Protein 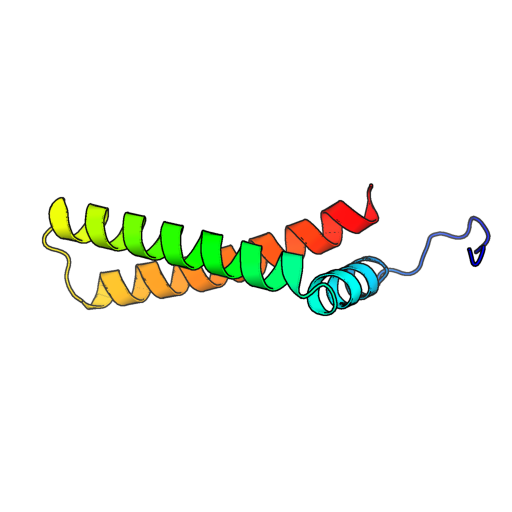AF-A0A635M7N7-F1 (afdb_monomer_lite)

Radius of gyration: 17.72 Å; chains: 1; bounding box: 42×20×47 Å

Foldseek 3Di:
DDDDDPDPPPPCQLVVLLVVCVVPPVNVVVLVVVLVVVLVVVLVVCVVVDVDPPVVNVVSVVVSVVVSVVVSSVSSVVVSVD

Secondary structure (DSSP, 8-state):
-----SS---TTHHHHHHHHHHH-HHHHHHHHHHHHHHHHHHHHHHHHH----HHHHHHHHHHHHHHHHHHHHHHHHHHHH-

Organism: Salmonella enteritidis (NCBI:txid149539)

Structure (mmCIF, N/CA/C/O backbone):
data_AF-A0A635M7N7-F1
#
_entry.id   AF-A0A635M7N7-F1
#
loop_
_atom_site.group_PDB
_atom_site.id
_atom_site.type_symbol
_atom_site.label_atom_id
_atom_site.label_alt_id
_atom_site.label_comp_id
_atom_site.label_asym_id
_atom_site.label_entity_id
_atom_site.label_seq_id
_atom_site.pdbx_PDB_ins_code
_atom_site.Cartn_x
_atom_site.Cartn_y
_atom_site.Cartn_z
_atom_site.occupancy
_atom_site.B_iso_or_equiv
_atom_site.auth_seq_id
_atom_site.auth_comp_id
_atom_site.auth_asym_id
_atom_site.auth_atom_id
_atom_site.pdbx_PDB_model_num
ATOM 1 N N . MET A 1 1 ? 15.869 -5.224 -24.869 1.00 45.97 1 MET A N 1
ATOM 2 C CA . MET A 1 1 ? 17.187 -4.837 -24.324 1.00 45.97 1 MET A CA 1
ATOM 3 C C . MET A 1 1 ? 17.646 -3.583 -25.049 1.00 45.97 1 MET A C 1
ATOM 5 O O . MET A 1 1 ? 18.122 -3.689 -26.168 1.00 45.97 1 MET A O 1
ATOM 9 N N . HIS A 1 2 ? 17.415 -2.406 -24.467 1.00 40.94 2 HIS A N 1
ATOM 10 C CA . HIS A 1 2 ? 17.991 -1.156 -24.963 1.00 40.94 2 HIS A CA 1
ATOM 11 C C . HIS A 1 2 ? 19.051 -0.710 -23.960 1.00 40.94 2 HIS A C 1
ATOM 13 O O . HIS A 1 2 ? 18.753 -0.417 -22.807 1.00 40.94 2 HIS A O 1
ATOM 19 N N . SER A 1 3 ? 20.297 -0.748 -24.413 1.00 58.50 3 SER A N 1
ATOM 20 C CA . SER A 1 3 ? 21.475 -0.228 -23.737 1.00 58.50 3 SER A CA 1
ATOM 21 C C . SER A 1 3 ? 21.367 1.278 -23.519 1.00 58.50 3 SER A C 1
ATOM 23 O O . SER A 1 3 ? 21.048 2.016 -24.453 1.00 58.50 3 SER A O 1
ATOM 25 N N . SER A 1 4 ? 21.750 1.756 -22.340 1.00 48.22 4 SER A N 1
ATOM 26 C CA . SER A 1 4 ? 22.263 3.114 -22.193 1.00 48.22 4 SER A CA 1
ATOM 27 C C . SER A 1 4 ? 23.545 3.088 -21.373 1.00 48.22 4 SER A C 1
ATOM 29 O O . SER A 1 4 ? 23.598 2.592 -20.249 1.00 48.22 4 SER A O 1
ATOM 31 N N . PHE A 1 5 ? 24.584 3.552 -22.062 1.00 56.28 5 PHE A N 1
ATOM 32 C CA . PHE A 1 5 ? 25.894 3.992 -21.608 1.00 56.28 5 PHE A CA 1
ATOM 33 C C . PHE A 1 5 ? 25.952 4.412 -20.136 1.00 56.28 5 PHE A C 1
ATOM 35 O O . PHE A 1 5 ? 25.046 5.081 -19.649 1.00 56.28 5 PHE A O 1
ATOM 42 N N . GLY A 1 6 ? 27.069 4.082 -19.481 1.00 52.56 6 GLY A N 1
ATOM 43 C CA . GLY A 1 6 ? 27.416 4.424 -18.097 1.00 52.56 6 GLY A CA 1
ATOM 44 C C . GLY A 1 6 ? 27.583 5.922 -17.810 1.00 52.56 6 GLY A C 1
ATOM 45 O O . GLY A 1 6 ? 28.630 6.357 -17.344 1.00 52.56 6 GLY A O 1
ATOM 46 N N . LEU A 1 7 ? 26.540 6.703 -18.071 1.00 51.22 7 LEU A N 1
ATOM 47 C CA . LEU A 1 7 ? 26.288 8.013 -17.485 1.00 51.22 7 LEU A CA 1
ATOM 48 C C . LEU A 1 7 ? 25.460 7.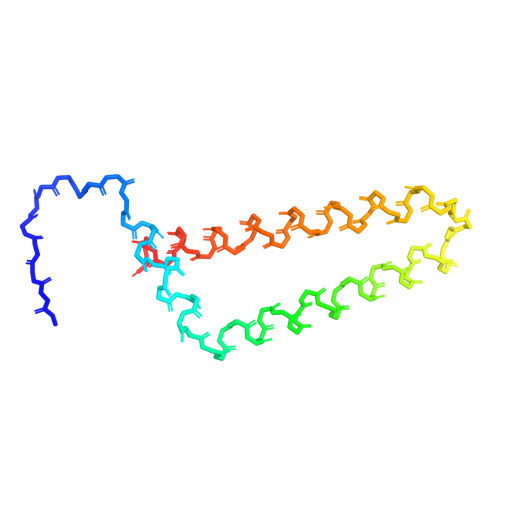812 -16.205 1.00 51.22 7 LEU A C 1
ATOM 50 O O . LEU A 1 7 ? 24.686 6.853 -16.142 1.00 51.22 7 LEU A O 1
ATOM 54 N N . PRO A 1 8 ? 25.581 8.681 -15.183 1.00 52.19 8 PRO A N 1
ATOM 55 C CA . PRO A 1 8 ? 24.670 8.647 -14.047 1.00 52.19 8 PRO A CA 1
ATOM 56 C C . PRO A 1 8 ? 23.241 8.786 -14.579 1.00 52.19 8 PRO A C 1
ATOM 58 O O . PRO A 1 8 ? 22.870 9.807 -15.162 1.00 52.19 8 PRO A O 1
ATOM 61 N N . TYR A 1 9 ? 22.486 7.696 -14.452 1.00 54.94 9 TYR A N 1
ATOM 62 C CA . TYR A 1 9 ? 21.132 7.568 -14.969 1.00 54.94 9 TYR A CA 1
ATOM 63 C C . TYR A 1 9 ? 20.258 8.695 -14.395 1.00 54.94 9 TYR A C 1
ATOM 65 O O . TYR A 1 9 ? 20.341 8.973 -13.195 1.00 54.94 9 TYR A O 1
ATOM 73 N N . PRO A 1 10 ? 19.438 9.371 -15.220 1.00 59.91 10 PRO A N 1
ATOM 74 C CA . PRO A 1 10 ? 18.676 10.530 -14.772 1.00 59.91 10 PRO A CA 1
ATOM 75 C C . PRO A 1 10 ? 17.733 10.138 -13.627 1.00 59.91 10 PRO A C 1
ATOM 77 O O . PRO A 1 10 ? 17.204 9.027 -13.602 1.00 59.91 10 PRO A O 1
ATOM 80 N N . ALA A 1 11 ? 17.519 11.067 -12.690 1.00 57.38 11 ALA A N 1
ATOM 81 C CA . ALA A 1 11 ? 16.832 10.918 -11.399 1.00 57.38 11 ALA A CA 1
ATOM 82 C C . ALA A 1 11 ? 15.326 10.521 -11.445 1.00 57.38 11 ALA A C 1
ATOM 84 O O . ALA A 1 11 ? 14.561 10.856 -10.544 1.00 57.38 11 ALA A O 1
ATOM 85 N N . GLY A 1 12 ? 14.888 9.787 -12.471 1.00 64.75 12 GLY A N 1
ATOM 86 C CA . GLY A 1 12 ? 13.511 9.347 -12.709 1.00 64.75 12 GLY A CA 1
ATOM 87 C C . GLY A 1 12 ? 13.356 7.864 -13.070 1.00 64.75 12 GLY A C 1
ATOM 88 O O . GLY A 1 12 ? 12.267 7.464 -13.464 1.00 64.75 12 GLY A O 1
ATOM 89 N N . HIS A 1 13 ? 14.392 7.021 -12.939 1.00 72.50 13 HIS A N 1
ATOM 90 C CA . HIS A 1 13 ? 14.274 5.590 -13.279 1.00 72.50 13 HIS A CA 1
ATOM 91 C C . HIS A 1 13 ? 13.220 4.852 -12.429 1.00 72.50 13 HIS A C 1
ATOM 93 O O . HIS A 1 13 ? 12.528 3.959 -12.917 1.00 72.50 13 HIS A O 1
ATOM 99 N N . TRP A 1 14 ? 13.042 5.266 -11.170 1.00 77.62 14 TRP A N 1
ATOM 100 C CA . TRP A 1 14 ? 12.030 4.703 -10.265 1.00 77.62 14 TRP A CA 1
ATOM 101 C C . TRP A 1 14 ? 10.602 4.971 -10.743 1.00 77.62 14 TRP A C 1
ATOM 103 O O . TRP A 1 14 ? 9.708 4.177 -10.466 1.00 77.62 14 TRP A O 1
ATOM 113 N N . MET A 1 15 ? 10.396 6.039 -11.517 1.00 81.31 15 MET A N 1
ATOM 114 C CA . MET A 1 15 ? 9.101 6.373 -12.097 1.00 81.31 15 MET A CA 1
ATOM 115 C C . MET A 1 15 ? 8.731 5.409 -13.232 1.00 81.31 15 MET A C 1
ATOM 117 O O . MET A 1 15 ? 7.579 5.004 -13.327 1.00 81.31 15 MET A O 1
ATOM 121 N N . TYR A 1 16 ? 9.699 4.943 -14.030 1.00 82.62 16 TYR A N 1
ATOM 122 C CA . TYR A 1 16 ? 9.450 3.879 -15.013 1.00 82.62 16 TYR A CA 1
ATOM 123 C C . TYR A 1 16 ? 9.133 2.541 -14.341 1.00 82.62 16 T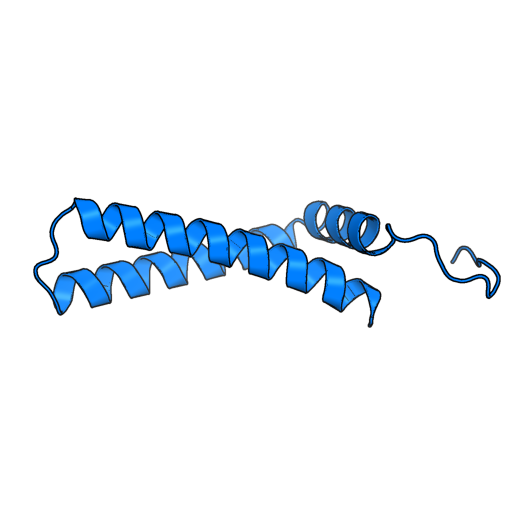YR A C 1
ATOM 125 O O . TYR A 1 16 ? 8.185 1.874 -14.742 1.00 82.62 16 TYR A O 1
ATOM 133 N N . SER A 1 17 ? 9.853 2.176 -13.275 1.00 84.19 17 SER A N 1
ATOM 134 C CA . SER A 1 17 ? 9.519 0.977 -12.489 1.00 84.19 17 SER A CA 1
ATOM 135 C C . SER A 1 17 ? 8.161 1.076 -11.800 1.00 84.19 17 SER A C 1
ATOM 137 O O . SER A 1 17 ? 7.498 0.057 -11.616 1.00 84.19 17 SER A O 1
ATOM 139 N N . LEU A 1 18 ? 7.739 2.287 -11.432 1.00 86.44 18 LEU A N 1
ATOM 140 C CA . LEU A 1 18 ? 6.409 2.549 -10.899 1.00 86.44 18 LEU A CA 1
ATOM 141 C C . LEU A 1 18 ? 5.333 2.282 -11.956 1.00 86.44 18 LEU A C 1
ATOM 143 O O . LEU A 1 18 ? 4.392 1.548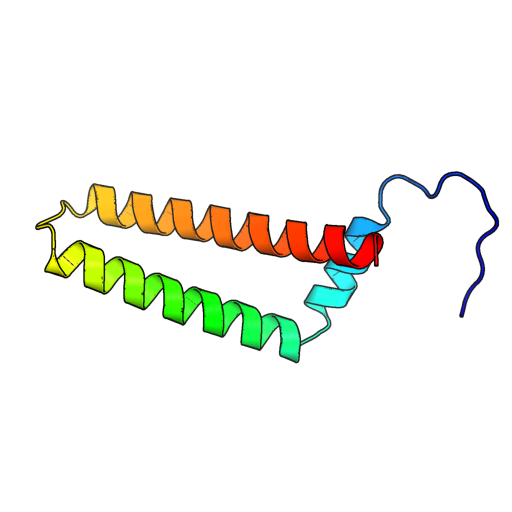 -11.668 1.00 86.44 18 LEU A O 1
ATOM 147 N N . TYR A 1 19 ? 5.498 2.807 -13.174 1.00 86.12 19 TYR A N 1
ATOM 148 C CA . TYR A 1 19 ? 4.590 2.508 -14.285 1.00 86.12 19 TYR A CA 1
ATOM 149 C C . TYR A 1 19 ? 4.569 1.013 -14.625 1.00 86.12 19 TYR A C 1
ATOM 151 O O . TYR A 1 19 ? 3.497 0.435 -14.738 1.00 86.12 19 TYR A O 1
ATOM 159 N N . ASP A 1 20 ? 5.725 0.353 -14.663 1.00 88.25 20 ASP A N 1
ATOM 160 C CA . ASP A 1 20 ? 5.808 -1.084 -14.952 1.00 88.25 20 ASP A CA 1
ATOM 161 C C . ASP A 1 20 ? 5.170 -1.957 -13.849 1.00 88.25 20 ASP A C 1
ATOM 163 O O . ASP A 1 20 ? 4.682 -3.055 -14.105 1.00 88.25 20 ASP A O 1
ATOM 167 N N . LEU A 1 21 ? 5.156 -1.493 -12.593 1.00 89.50 21 LEU A N 1
ATOM 168 C CA . LEU A 1 21 ? 4.398 -2.147 -11.517 1.00 89.50 21 LEU A CA 1
ATOM 169 C C . LEU A 1 21 ? 2.895 -1.884 -11.620 1.00 89.50 21 LEU A C 1
ATOM 171 O O . LEU A 1 21 ? 2.121 -2.782 -11.307 1.00 89.50 21 LEU A O 1
ATOM 175 N N . LEU A 1 22 ? 2.489 -0.686 -12.048 1.00 89.56 22 LEU A N 1
ATOM 176 C CA . LEU A 1 22 ? 1.087 -0.331 -12.294 1.00 89.56 22 LEU A CA 1
ATOM 177 C C . LEU A 1 22 ? 0.492 -1.125 -13.463 1.00 89.56 22 LEU A C 1
ATOM 179 O O . LEU A 1 22 ? -0.640 -1.593 -13.362 1.00 89.56 22 LEU A O 1
ATOM 183 N N . ASP A 1 23 ? 1.261 -1.326 -14.533 1.00 90.69 23 ASP A N 1
ATOM 184 C CA . ASP A 1 23 ? 0.848 -2.126 -15.691 1.00 90.69 23 ASP A CA 1
ATOM 185 C C . ASP A 1 23 ? 0.820 -3.633 -15.382 1.00 90.69 23 ASP A C 1
ATOM 187 O O . ASP A 1 23 ? 0.147 -4.416 -16.061 1.00 90.69 23 ASP A O 1
ATOM 191 N N . ASN A 1 24 ? 1.500 -4.067 -14.317 1.00 92.06 24 ASN A N 1
ATOM 192 C CA . ASN A 1 24 ? 1.452 -5.446 -13.857 1.00 92.06 24 ASN A CA 1
ATOM 193 C C . ASN A 1 24 ? 0.173 -5.715 -13.047 1.00 92.06 24 ASN A C 1
ATOM 195 O O . ASN A 1 24 ? 0.141 -5.624 -11.818 1.00 92.06 24 ASN A O 1
ATOM 199 N N . SER A 1 25 ? -0.885 -6.110 -13.756 1.00 90.94 25 SER A N 1
ATOM 200 C CA . SER A 1 25 ? -2.202 -6.404 -13.176 1.00 90.94 25 SER A CA 1
ATOM 201 C C . SER A 1 25 ? -2.161 -7.428 -12.037 1.00 90.94 25 SER A C 1
ATOM 203 O O . SER A 1 25 ? -2.855 -7.255 -11.036 1.00 90.94 25 SER A O 1
ATOM 205 N N . VAL A 1 26 ? -1.324 -8.464 -12.142 1.00 93.75 26 VAL A N 1
ATOM 206 C CA . VAL A 1 26 ? -1.174 -9.485 -11.094 1.00 93.75 26 VAL A CA 1
ATOM 207 C C . VAL A 1 26 ? -0.580 -8.868 -9.832 1.00 93.75 26 VAL A C 1
ATOM 209 O O . VAL A 1 26 ? -1.128 -9.059 -8.748 1.00 93.75 26 VAL A O 1
ATOM 212 N N . PHE A 1 27 ? 0.499 -8.093 -9.965 1.00 91.81 27 PHE A N 1
ATOM 213 C CA . PHE A 1 27 ? 1.116 -7.405 -8.835 1.00 91.81 27 PHE A CA 1
ATOM 214 C C . PHE A 1 27 ? 0.122 -6.462 -8.158 1.00 91.81 27 PHE A C 1
ATOM 216 O O . PHE A 1 27 ? -0.056 -6.548 -6.946 1.00 91.81 27 PHE A O 1
ATOM 223 N N . VAL A 1 28 ? -0.568 -5.617 -8.929 1.00 92.38 28 VAL A N 1
ATOM 224 C CA . VAL A 1 28 ? -1.552 -4.659 -8.406 1.00 92.38 28 VAL A CA 1
ATOM 225 C C . VAL A 1 28 ? -2.671 -5.377 -7.651 1.00 92.38 28 VAL A C 1
ATOM 227 O O . VAL A 1 28 ? -2.967 -5.022 -6.510 1.00 92.38 28 VAL A O 1
ATOM 230 N N . VAL A 1 29 ? -3.257 -6.425 -8.235 1.00 94.06 29 VAL A N 1
ATOM 231 C CA . VAL A 1 29 ? -4.341 -7.189 -7.598 1.00 94.06 29 VAL A CA 1
ATOM 232 C C . VAL A 1 29 ? -3.860 -7.875 -6.319 1.00 94.06 29 VAL A C 1
ATOM 234 O O . VAL A 1 29 ? -4.523 -7.769 -5.288 1.00 94.06 29 VAL A O 1
ATOM 237 N N . CYS A 1 30 ? -2.702 -8.539 -6.346 1.00 94.62 30 CYS A N 1
ATOM 238 C CA . CYS A 1 30 ? -2.137 -9.183 -5.161 1.00 94.62 30 CYS A CA 1
ATOM 239 C C . CYS A 1 30 ? -1.790 -8.167 -4.065 1.00 94.62 30 CYS A C 1
ATOM 241 O O . CYS A 1 30 ? -2.060 -8.414 -2.890 1.00 94.62 30 CYS A O 1
ATOM 243 N N . PHE A 1 31 ? -1.237 -7.015 -4.443 1.00 94.12 31 PHE A N 1
ATOM 244 C CA . PHE A 1 31 ? -0.886 -5.935 -3.528 1.00 94.12 31 PHE A CA 1
ATOM 245 C C . PHE A 1 31 ? -2.129 -5.359 -2.843 1.00 94.12 31 PHE A C 1
ATOM 247 O O . PHE A 1 31 ? -2.166 -5.249 -1.617 1.00 94.12 31 PHE A O 1
ATOM 254 N N . PHE A 1 32 ? -3.187 -5.067 -3.603 1.00 92.81 32 PHE A N 1
ATOM 255 C CA . PHE A 1 32 ? -4.454 -4.614 -3.031 1.00 92.81 32 PHE A CA 1
ATOM 256 C C . PHE A 1 32 ? -5.104 -5.681 -2.151 1.00 92.81 32 PHE A C 1
ATOM 258 O O . PHE A 1 32 ? -5.543 -5.365 -1.047 1.00 92.81 32 PHE A O 1
ATOM 265 N N . ALA A 1 33 ? -5.132 -6.944 -2.585 1.00 95.38 33 ALA A N 1
ATOM 266 C CA . ALA A 1 33 ? -5.683 -8.035 -1.784 1.00 95.38 33 ALA A CA 1
ATOM 267 C C . ALA A 1 33 ? -4.956 -8.176 -0.436 1.00 95.38 33 ALA A C 1
ATOM 269 O O . ALA A 1 33 ? -5.603 -8.324 0.604 1.00 95.38 33 ALA A O 1
ATOM 270 N N . PHE A 1 34 ? -3.624 -8.058 -0.436 1.00 94.81 34 PHE A N 1
ATOM 271 C CA . PHE A 1 34 ? -2.810 -8.053 0.777 1.00 94.81 34 PHE A CA 1
ATOM 272 C C . PHE A 1 34 ? -3.181 -6.896 1.718 1.00 94.81 34 PHE A C 1
ATOM 274 O O . PHE A 1 34 ? -3.407 -7.119 2.911 1.00 94.81 34 PHE A O 1
ATOM 281 N N . TRP A 1 35 ? -3.291 -5.670 1.198 1.00 94.69 35 TRP A N 1
ATOM 282 C CA . TRP A 1 35 ? -3.628 -4.494 2.007 1.00 94.69 35 TRP A CA 1
ATOM 283 C C . TRP A 1 35 ? -5.059 -4.519 2.538 1.00 94.69 35 TRP A C 1
ATOM 285 O O . TRP A 1 35 ? -5.276 -4.176 3.698 1.00 94.69 35 TRP A O 1
ATOM 295 N N . VAL A 1 36 ? -6.025 -4.990 1.746 1.00 93.62 36 VAL A N 1
ATOM 296 C CA . VAL A 1 36 ? -7.413 -5.175 2.192 1.00 93.62 36 VAL A CA 1
ATOM 297 C C . VAL A 1 36 ? -7.482 -6.207 3.317 1.00 93.62 36 VAL A C 1
ATOM 299 O O . VAL A 1 36 ? -8.095 -5.939 4.352 1.00 93.62 36 VAL A O 1
ATOM 302 N N . ALA A 1 37 ? -6.818 -7.358 3.165 1.00 95.00 37 ALA A N 1
ATOM 303 C CA . ALA A 1 37 ? -6.771 -8.385 4.205 1.00 95.00 37 ALA A CA 1
ATOM 304 C C . ALA A 1 37 ? -6.108 -7.864 5.492 1.00 95.00 37 ALA A C 1
ATOM 306 O O . ALA A 1 37 ? -6.624 -8.074 6.592 1.00 95.00 37 ALA A O 1
ATOM 307 N N . THR A 1 38 ? -5.001 -7.133 5.353 1.00 93.06 38 THR A N 1
ATOM 308 C CA . THR A 1 38 ? -4.259 -6.540 6.474 1.00 93.06 38 THR A CA 1
ATOM 309 C C . THR A 1 38 ? -5.086 -5.474 7.190 1.00 93.06 38 THR A C 1
ATOM 311 O O . THR A 1 38 ? -5.189 -5.499 8.415 1.00 93.06 38 THR A O 1
ATOM 314 N N . GLY A 1 39 ? -5.735 -4.577 6.443 1.00 91.25 39 GLY A N 1
ATOM 315 C CA . GLY A 1 39 ? -6.611 -3.543 6.990 1.00 91.25 39 GLY A CA 1
ATOM 316 C C . GLY A 1 39 ? -7.799 -4.137 7.744 1.00 91.25 39 GLY A C 1
ATOM 317 O O . GLY A 1 39 ? -8.045 -3.763 8.887 1.00 91.25 39 GLY A O 1
ATOM 318 N N . GLN A 1 40 ? -8.476 -5.132 7.163 1.00 91.81 40 GLN A N 1
ATOM 319 C CA . GLN A 1 40 ? -9.570 -5.856 7.823 1.00 91.81 40 GLN A CA 1
ATOM 320 C C . GLN A 1 40 ? -9.109 -6.543 9.112 1.00 91.81 40 GLN A C 1
ATOM 322 O O . GLN A 1 40 ? -9.780 -6.456 10.142 1.00 91.81 40 GLN A O 1
ATOM 327 N N . PHE A 1 41 ? -7.951 -7.205 9.086 1.00 91.69 41 PHE A N 1
ATOM 328 C CA . PHE A 1 41 ? -7.399 -7.866 10.265 1.00 91.69 41 PHE A CA 1
ATOM 329 C C . PHE A 1 41 ? -7.046 -6.867 11.376 1.00 91.69 41 PHE A C 1
ATOM 331 O O . PHE A 1 41 ? -7.385 -7.095 12.543 1.00 91.69 41 PHE A O 1
ATOM 338 N N . LEU A 1 42 ? -6.406 -5.750 11.022 1.00 89.75 42 LEU A N 1
ATOM 339 C CA . LEU A 1 42 ? -6.040 -4.695 11.963 1.00 89.75 42 LEU A CA 1
ATOM 340 C C . LEU A 1 42 ? -7.279 -4.050 12.574 1.00 89.75 42 LEU A C 1
ATOM 342 O O . LEU A 1 42 ? -7.400 -4.055 13.795 1.00 89.75 42 LEU A O 1
ATOM 346 N N . LEU A 1 43 ? -8.230 -3.591 11.757 1.00 88.50 43 LEU A N 1
ATOM 347 C CA . LEU A 1 43 ? -9.473 -2.977 12.233 1.00 88.50 43 LEU A CA 1
ATOM 348 C C . LEU A 1 43 ? -10.254 -3.928 13.141 1.00 88.50 43 LEU A C 1
ATOM 350 O O . LEU A 1 43 ? -10.659 -3.547 14.236 1.00 88.50 43 LEU A O 1
ATOM 354 N N . ARG A 1 44 ? -10.380 -5.204 12.759 1.00 88.25 44 ARG A N 1
ATOM 355 C CA . ARG A 1 44 ? -11.067 -6.208 13.581 1.00 88.25 44 ARG A CA 1
ATOM 356 C C . ARG A 1 44 ? -10.371 -6.447 14.918 1.00 88.25 44 ARG A C 1
ATOM 358 O O . ARG A 1 44 ? -11.044 -6.644 15.928 1.00 88.25 44 ARG A O 1
ATOM 365 N N . THR A 1 45 ? -9.041 -6.460 14.938 1.00 86.81 45 THR A N 1
ATOM 366 C CA . THR A 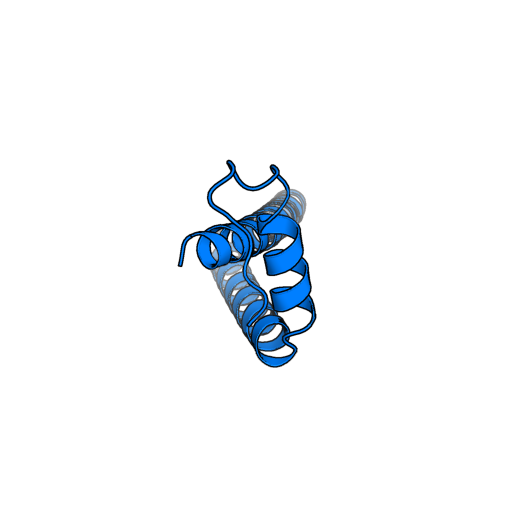1 45 ? -8.256 -6.653 16.167 1.00 86.81 45 THR A CA 1
ATOM 367 C C . THR A 1 45 ? -8.379 -5.446 17.087 1.00 86.81 45 THR A C 1
ATOM 369 O O . THR A 1 45 ? -8.619 -5.593 18.283 1.00 86.81 45 THR A O 1
ATOM 372 N N . VAL A 1 46 ? -8.258 -4.257 16.507 1.00 84.62 46 VAL A N 1
ATOM 373 C CA . VAL A 1 46 ? -8.367 -2.958 17.164 1.00 84.62 46 VAL A CA 1
ATOM 374 C C . VAL A 1 46 ? -9.755 -2.800 17.789 1.00 84.62 46 VAL A C 1
ATOM 376 O O . VAL A 1 46 ? -9.843 -2.607 18.997 1.00 84.62 46 VAL A O 1
ATOM 379 N N . HIS A 1 47 ? -10.822 -3.031 17.023 1.00 83.56 47 HIS A N 1
ATOM 380 C CA . HIS A 1 47 ? -12.207 -2.945 17.494 1.00 83.56 47 HIS A CA 1
ATOM 381 C C . HIS A 1 47 ? -12.562 -4.030 18.528 1.00 83.56 47 HIS A C 1
ATOM 383 O O . HI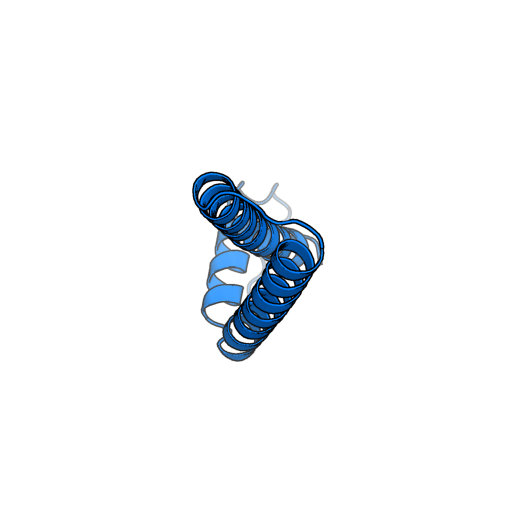S A 1 47 ? -13.380 -3.811 19.419 1.00 83.56 47 HIS A O 1
ATOM 389 N N . ARG A 1 48 ? -11.976 -5.233 18.439 1.00 82.06 48 ARG A N 1
ATOM 390 C CA . ARG A 1 48 ? -12.199 -6.282 19.452 1.00 82.06 48 ARG A CA 1
ATOM 391 C C . ARG A 1 48 ? -11.486 -6.003 20.768 1.00 82.06 48 ARG A C 1
ATOM 393 O O . ARG A 1 48 ? -11.969 -6.432 21.811 1.00 82.06 48 ARG A O 1
ATOM 400 N N . LYS A 1 49 ? -10.311 -5.375 20.714 1.00 79.94 49 LYS A N 1
ATOM 401 C CA . LYS A 1 49 ? -9.436 -5.202 21.878 1.00 79.94 49 LYS A CA 1
ATOM 402 C C . LYS A 1 49 ? -9.649 -3.867 22.584 1.00 79.94 49 LYS A C 1
ATOM 404 O O . LYS A 1 49 ? -9.406 -3.773 23.783 1.00 79.94 49 LYS A O 1
ATOM 409 N N . PHE A 1 50 ? -10.117 -2.860 21.860 1.00 73.38 50 PHE A N 1
ATOM 410 C CA . PHE A 1 50 ? -10.326 -1.516 22.364 1.00 73.38 50 PHE A CA 1
ATOM 411 C C . PHE A 1 50 ? -11.690 -1.011 21.882 1.00 73.38 50 PHE A C 1
ATOM 413 O O . PHE A 1 50 ? -12.042 -1.171 20.717 1.00 73.38 50 PHE A O 1
ATOM 420 N N . ASN A 1 51 ? -12.463 -0.393 22.775 1.00 72.50 51 ASN A N 1
ATOM 421 C CA . ASN A 1 51 ? -13.700 0.288 22.399 1.00 72.50 51 ASN A CA 1
ATOM 422 C C . ASN A 1 51 ? -13.333 1.691 21.900 1.00 72.50 51 ASN A C 1
ATOM 424 O O . ASN A 1 51 ? -13.261 2.638 22.684 1.00 72.50 51 ASN A O 1
ATOM 428 N N . ILE A 1 52 ? -12.931 1.779 20.633 1.00 73.44 52 ILE A N 1
ATOM 429 C CA . ILE A 1 52 ? -12.274 2.970 20.097 1.00 73.44 52 ILE A CA 1
ATOM 430 C C . ILE A 1 52 ? -13.314 3.947 19.541 1.00 73.44 52 ILE A C 1
ATOM 432 O O . ILE A 1 52 ? -14.223 3.508 18.842 1.00 73.44 52 ILE A O 1
ATOM 436 N N . PRO A 1 53 ? -13.194 5.263 19.804 1.00 82.69 53 PRO A N 1
ATOM 437 C CA . PRO A 1 53 ? -14.025 6.258 19.134 1.00 82.69 53 PRO A CA 1
ATOM 438 C C . PRO A 1 53 ? -13.810 6.252 17.612 1.00 82.69 53 PRO A C 1
ATOM 440 O O . PRO A 1 53 ? -12.676 6.137 17.141 1.00 82.69 53 PRO A O 1
ATOM 443 N N . GLU A 1 54 ? -14.889 6.487 16.861 1.00 81.38 54 GLU A N 1
ATOM 444 C CA . GLU A 1 54 ? -14.918 6.518 15.385 1.00 81.38 54 GLU A CA 1
ATOM 445 C C . GLU A 1 54 ? -13.807 7.398 14.782 1.00 81.38 54 GLU A C 1
ATOM 447 O O . GLU A 1 54 ? -13.180 7.040 13.788 1.00 81.38 54 GLU A O 1
ATOM 452 N N . MET A 1 55 ? -13.476 8.522 15.428 1.00 84.12 55 MET A N 1
ATOM 453 C CA . MET A 1 55 ? -12.414 9.440 14.987 1.00 84.12 55 MET A CA 1
ATOM 454 C C . MET A 1 55 ? -11.036 8.769 14.867 1.00 84.12 55 MET A C 1
ATOM 456 O O . MET A 1 55 ? -10.252 9.098 13.978 1.00 84.12 55 MET A O 1
ATOM 460 N N . VAL A 1 56 ? -10.725 7.821 15.751 1.00 84.56 56 VAL A N 1
ATOM 461 C CA . VAL A 1 56 ? -9.448 7.095 15.723 1.00 84.56 56 VAL A CA 1
ATOM 462 C C . VAL A 1 56 ? -9.487 5.980 14.680 1.00 84.56 56 VAL A C 1
ATOM 464 O O . VAL A 1 56 ? -8.458 5.686 14.081 1.00 84.56 56 VAL A O 1
ATOM 467 N N . GLU A 1 57 ? -10.655 5.400 14.398 1.00 86.81 57 GLU A N 1
ATOM 468 C CA . GLU A 1 57 ? -10.814 4.451 13.292 1.00 86.81 57 GLU A CA 1
ATOM 469 C C . GLU A 1 57 ? -10.499 5.118 11.947 1.00 86.81 57 GLU A C 1
ATOM 471 O O . GLU A 1 57 ? -9.663 4.617 11.192 1.00 86.81 57 GLU A O 1
ATOM 476 N N . PHE A 1 58 ? -11.057 6.308 11.697 1.00 87.00 58 PHE A N 1
ATOM 477 C CA . PHE A 1 58 ? -10.710 7.109 10.518 1.00 87.00 58 PHE A CA 1
ATOM 478 C C . PHE A 1 58 ? -9.214 7.432 10.454 1.00 87.00 58 PHE A C 1
ATOM 480 O O . PHE A 1 58 ? -8.612 7.356 9.382 1.00 87.00 58 PHE A O 1
ATOM 487 N N . PHE A 1 59 ? -8.592 7.745 11.592 1.00 89.62 59 PHE A N 1
ATOM 488 C CA . PHE A 1 59 ? -7.155 8.009 11.654 1.00 89.62 59 PHE A CA 1
ATOM 489 C C . PHE A 1 59 ? -6.316 6.769 11.306 1.00 89.62 59 PHE A C 1
ATOM 491 O O . PHE A 1 59 ? -5.345 6.869 10.557 1.00 89.62 59 PHE A O 1
ATOM 498 N N . ILE A 1 60 ? -6.708 5.585 11.785 1.00 89.00 60 ILE A N 1
ATOM 499 C CA . ILE A 1 60 ? -6.040 4.317 11.460 1.00 89.00 60 ILE A CA 1
ATOM 500 C C . ILE A 1 60 ? -6.175 4.002 9.967 1.00 89.00 60 ILE A C 1
ATOM 502 O O . ILE A 1 60 ? -5.185 3.638 9.332 1.00 89.00 60 ILE A O 1
ATOM 506 N N . ILE A 1 61 ? -7.365 4.180 9.388 1.00 90.62 61 ILE A N 1
ATOM 507 C CA . ILE A 1 61 ? -7.593 3.989 7.948 1.00 90.62 61 ILE A CA 1
ATOM 508 C C . ILE A 1 61 ? -6.733 4.965 7.135 1.00 90.62 61 ILE A C 1
ATOM 510 O O . ILE A 1 61 ? -6.083 4.561 6.173 1.00 90.62 61 ILE A O 1
ATOM 514 N N . PHE A 1 62 ? -6.670 6.234 7.541 1.00 91.88 62 PHE A N 1
ATOM 515 C CA . PHE A 1 62 ? -5.837 7.242 6.886 1.00 91.88 62 PHE A CA 1
ATOM 516 C C . PHE A 1 62 ? -4.347 6.867 6.914 1.00 91.88 62 PHE A C 1
ATOM 518 O O . PHE A 1 62 ? -3.677 6.898 5.880 1.00 91.88 62 PHE A O 1
ATOM 525 N N . LEU A 1 63 ? -3.836 6.438 8.071 1.00 93.25 63 LEU A N 1
ATOM 526 C CA . LEU A 1 63 ? -2.460 5.956 8.196 1.00 93.25 63 LEU A CA 1
ATOM 527 C C . LEU A 1 63 ? -2.201 4.709 7.342 1.00 93.25 63 LEU A C 1
ATOM 529 O O . LEU A 1 63 ? -1.143 4.609 6.722 1.00 93.25 63 LEU A O 1
ATOM 533 N N . LEU A 1 64 ? -3.161 3.783 7.264 1.00 93.44 64 LEU A N 1
ATOM 534 C CA . LEU A 1 64 ? -3.068 2.602 6.402 1.00 93.44 64 LEU A CA 1
ATOM 535 C C . LEU A 1 64 ? -2.980 2.979 4.921 1.00 93.44 64 LEU A C 1
ATOM 537 O O . LEU A 1 64 ? -2.167 2.405 4.203 1.00 93.44 64 LEU A O 1
ATOM 541 N N . MET A 1 65 ? -3.750 3.970 4.466 1.00 92.81 65 MET A N 1
ATOM 542 C CA . MET A 1 65 ? -3.683 4.462 3.085 1.00 92.81 65 MET A CA 1
ATOM 543 C C . MET A 1 65 ? -2.322 5.095 2.759 1.00 92.81 65 MET A C 1
ATOM 545 O O . MET A 1 65 ? -1.771 4.865 1.676 1.00 92.81 65 MET A O 1
ATOM 549 N N . ILE A 1 66 ? -1.747 5.851 3.703 1.00 95.12 66 ILE A N 1
ATOM 550 C CA . ILE A 1 66 ? -0.391 6.403 3.567 1.00 95.12 66 ILE A CA 1
ATOM 551 C C . ILE A 1 66 ? 0.631 5.269 3.485 1.00 95.12 66 ILE A C 1
ATOM 553 O O . ILE A 1 66 ? 1.478 5.269 2.594 1.00 95.12 66 ILE A O 1
ATOM 557 N N . LEU A 1 67 ? 0.538 4.284 4.378 1.00 94.94 67 LEU A N 1
ATOM 558 C CA . LEU A 1 67 ? 1.464 3.157 4.427 1.00 94.94 67 LEU A CA 1
ATOM 559 C C . LEU A 1 67 ? 1.382 2.291 3.160 1.00 94.94 67 LEU A C 1
ATOM 561 O O . LEU A 1 67 ? 2.411 1.901 2.606 1.00 94.94 67 LEU A O 1
ATOM 565 N N . MET A 1 68 ? 0.173 2.049 2.654 1.00 94.25 68 MET A N 1
ATOM 566 C CA . MET A 1 68 ? -0.057 1.387 1.372 1.00 94.25 68 MET A CA 1
ATOM 567 C C . MET A 1 68 ? 0.631 2.147 0.232 1.00 94.25 68 MET A C 1
ATOM 569 O O . MET A 1 68 ? 1.386 1.556 -0.533 1.00 94.25 68 MET A O 1
ATOM 573 N N . SER A 1 69 ? 0.445 3.464 0.152 1.00 92.62 69 SER A N 1
ATOM 574 C CA . SER A 1 69 ? 1.080 4.283 -0.887 1.00 92.62 69 SER A CA 1
ATOM 575 C C . SER A 1 69 ? 2.608 4.245 -0.779 1.00 92.62 69 SER A C 1
ATOM 577 O O . SER A 1 69 ? 3.297 3.982 -1.761 1.00 92.62 69 SER A O 1
ATOM 579 N N . LEU A 1 70 ? 3.151 4.438 0.428 1.00 94.44 70 LEU A N 1
ATOM 580 C CA . LEU A 1 70 ? 4.593 4.406 0.690 1.00 94.44 70 LEU A CA 1
ATOM 581 C C . LEU A 1 70 ? 5.219 3.052 0.353 1.00 94.44 70 LEU A C 1
ATOM 583 O O . LEU A 1 70 ? 6.287 3.009 -0.254 1.00 94.44 70 LEU A O 1
ATOM 587 N N . SER A 1 71 ? 4.562 1.950 0.716 1.00 93.62 71 SER A N 1
ATOM 588 C CA . SER A 1 71 ? 5.054 0.608 0.394 1.00 93.62 71 SER A CA 1
ATOM 589 C C . SER A 1 71 ? 5.061 0.343 -1.112 1.00 93.62 71 SER A C 1
ATOM 591 O O . SER A 1 71 ? 6.012 -0.256 -1.607 1.00 93.62 71 SER A O 1
ATOM 593 N N . PHE A 1 72 ? 4.084 0.861 -1.862 1.00 92.31 72 PHE A N 1
ATOM 594 C CA . PHE A 1 72 ? 4.081 0.773 -3.323 1.00 92.31 72 PHE A CA 1
ATOM 595 C C . PHE A 1 72 ? 5.257 1.542 -3.944 1.00 92.31 72 PHE A C 1
ATOM 597 O O . PHE A 1 72 ? 5.984 1.002 -4.780 1.00 92.31 72 PHE A O 1
ATOM 604 N N . TYR A 1 73 ? 5.501 2.779 -3.494 1.00 90.31 73 TYR A N 1
ATOM 605 C CA . TYR A 1 73 ? 6.672 3.554 -3.920 1.00 90.31 73 TYR A CA 1
ATOM 606 C C . TYR A 1 73 ? 7.979 2.846 -3.568 1.00 90.31 73 TYR A C 1
ATOM 608 O O . TYR A 1 73 ? 8.893 2.793 -4.389 1.00 90.31 73 TYR A O 1
ATOM 616 N N . PHE A 1 74 ? 8.060 2.252 -2.376 1.00 90.81 74 PHE A N 1
ATOM 617 C CA . PHE A 1 74 ? 9.219 1.470 -1.974 1.00 90.81 74 PHE A CA 1
ATOM 618 C C . PHE A 1 74 ? 9.432 0.261 -2.892 1.00 90.81 74 PHE A C 1
ATOM 620 O O . PHE A 1 74 ? 10.562 0.020 -3.301 1.00 90.81 74 PHE A O 1
ATOM 627 N N . CYS A 1 75 ? 8.375 -0.451 -3.299 1.00 90.00 75 CYS A N 1
ATOM 628 C CA . CYS A 1 75 ? 8.474 -1.527 -4.291 1.00 90.00 75 CYS A CA 1
ATOM 629 C C . CYS A 1 75 ? 8.998 -1.028 -5.646 1.00 90.00 75 CYS A C 1
ATOM 631 O O . CYS A 1 75 ? 9.849 -1.685 -6.244 1.00 90.00 75 CYS A O 1
ATOM 633 N N . ALA A 1 76 ? 8.540 0.136 -6.116 1.00 87.38 76 ALA A N 1
ATOM 634 C CA . ALA A 1 76 ? 9.020 0.734 -7.364 1.00 87.38 76 ALA A CA 1
ATOM 635 C C . ALA A 1 76 ? 10.505 1.106 -7.303 1.00 87.38 76 ALA A C 1
ATOM 637 O O . ALA A 1 76 ? 11.258 0.825 -8.236 1.00 87.38 76 ALA A O 1
ATOM 638 N N . ILE A 1 77 ? 10.934 1.681 -6.182 1.00 87.94 77 ILE A N 1
ATOM 639 C CA . ILE A 1 77 ? 12.331 2.022 -5.922 1.00 87.94 77 ILE A CA 1
ATOM 640 C C . ILE A 1 77 ? 13.179 0.746 -5.796 1.00 87.94 77 ILE A C 1
ATOM 642 O O . ILE A 1 77 ? 14.226 0.634 -6.429 1.00 87.94 77 ILE A O 1
ATOM 646 N N . LEU A 1 78 ? 12.726 -0.261 -5.049 1.00 86.69 78 LEU A N 1
ATOM 647 C CA . LEU A 1 78 ? 13.450 -1.525 -4.894 1.00 86.69 78 LEU A CA 1
ATOM 648 C C . LEU A 1 78 ? 13.655 -2.217 -6.247 1.00 86.69 78 LEU A C 1
ATOM 650 O O . LEU A 1 78 ? 14.759 -2.654 -6.547 1.00 86.69 78 LEU A O 1
ATOM 654 N N . LYS A 1 79 ? 12.620 -2.235 -7.095 1.00 82.94 79 LYS A N 1
ATOM 655 C CA . LYS A 1 79 ? 12.678 -2.779 -8.457 1.00 82.94 79 LYS A CA 1
ATOM 656 C C . LYS A 1 79 ? 13.688 -2.060 -9.354 1.00 82.94 79 LYS A C 1
ATOM 658 O O . LYS A 1 79 ? 14.145 -2.647 -10.319 1.00 82.94 79 LYS A O 1
ATOM 663 N N . THR A 1 80 ? 14.036 -0.799 -9.081 1.00 78.50 80 THR A N 1
ATOM 664 C CA . THR A 1 80 ? 15.123 -0.130 -9.821 1.00 78.50 80 THR A CA 1
ATOM 665 C C . THR A 1 80 ? 16.523 -0.510 -9.383 1.00 78.50 80 THR A C 1
ATOM 667 O O . THR A 1 80 ? 17.456 -0.328 -10.158 1.00 78.50 80 THR A O 1
ATOM 670 N N . TYR A 1 81 ? 16.680 -0.987 -8.152 1.00 74.81 81 TYR A N 1
ATOM 671 C CA . TYR A 1 81 ? 17.980 -1.376 -7.609 1.00 74.81 81 TYR A CA 1
ATOM 672 C C . TYR A 1 81 ? 18.302 -2.860 -7.817 1.00 74.81 81 TYR A C 1
ATOM 674 O O . TYR A 1 81 ? 19.404 -3.282 -7.471 1.00 74.81 81 TYR A O 1
ATOM 682 N N . LEU A 1 82 ? 17.346 -3.636 -8.334 1.00 69.69 82 LEU A N 1
ATOM 683 C CA . LEU A 1 82 ? 17.390 -5.090 -8.469 1.00 69.69 82 LEU A CA 1
ATOM 684 C C . LEU A 1 82 ? 17.434 -5.476 -9.949 1.00 69.69 82 LEU A C 1
ATOM 686 O O . LEU A 1 82 ? 18.265 -6.345 -10.290 1.00 69.69 82 LEU A O 1
#

Sequence (82 aa):
MHSSFGLPYPAGHWMYSLYDLLDNSVFVVCFFAFWVATGQFLLRTVHRKFNIPEMVEFFIIFLLMILMSLSFYFCAILKTYL

pLDDT: mean 82.88, std 13.71, range [40.94, 95.38]